Protein AF-0000000085044711 (afdb_homodimer)

Structure (mmCIF, N/CA/C/O backbone):
data_AF-0000000085044711-model_v1
#
loop_
_entity.id
_entity.type
_entity.pdbx_description
1 polymer 'DUF1883 domain-containing protein'
#
loop_
_atom_site.group_PDB
_atom_site.id
_atom_site.type_symbol
_atom_site.label_atom_id
_atom_site.label_alt_id
_atom_site.label_comp_id
_atom_site.label_asym_id
_atom_site.label_entity_id
_atom_site.label_seq_id
_atom_site.pdbx_PDB_ins_code
_atom_site.Cartn_x
_atom_site.Cartn_y
_atom_site.Cartn_z
_atom_site.occupancy
_atom_site.B_iso_or_equiv
_atom_site.auth_seq_id
_atom_site.auth_comp_id
_atom_site.auth_asym_id
_atom_site.auth_atom_id
_atom_site.pdbx_PDB_model_num
ATOM 1 N N . MET A 1 1 ? -4.461 16.516 -0.73 1 83.81 1 MET A N 1
ATOM 2 C CA . MET A 1 1 ? -3.107 15.992 -0.563 1 83.81 1 MET A CA 1
ATOM 3 C C . MET A 1 1 ? -2.699 15.141 -1.766 1 83.81 1 MET A C 1
ATOM 5 O O . MET A 1 1 ? -3.541 14.484 -2.379 1 83.81 1 MET A O 1
ATOM 9 N N . GLU A 1 2 ? -1.325 15.297 -2.156 1 89.31 2 GLU A N 1
ATOM 10 C CA . GLU A 1 2 ? -0.827 14.5 -3.275 1 89.31 2 GLU A CA 1
ATOM 11 C C . GLU A 1 2 ? -0.195 13.203 -2.789 1 89.31 2 GLU A C 1
ATOM 13 O O . GLU A 1 2 ? 0.563 13.195 -1.816 1 89.31 2 GLU A O 1
ATOM 18 N N . LEU A 1 3 ? -0.547 12.148 -3.41 1 92.12 3 LEU A N 1
ATOM 19 C CA . LEU A 1 3 ? 0.068 10.859 -3.137 1 92.12 3 LEU A CA 1
ATOM 20 C C . LEU A 1 3 ? 0.888 10.383 -4.332 1 92.12 3 LEU A C 1
ATOM 22 O O . LEU A 1 3 ? 0.382 10.32 -5.453 1 92.12 3 LEU A O 1
ATOM 26 N N . THR A 1 4 ? 2.197 10.156 -4.145 1 94.5 4 THR A N 1
ATOM 27 C CA . THR A 1 4 ? 3.076 9.539 -5.129 1 94.5 4 THR A CA 1
ATOM 28 C C . THR A 1 4 ? 3.467 8.125 -4.691 1 94.5 4 THR A C 1
ATOM 30 O O . THR A 1 4 ? 3.836 7.91 -3.533 1 94.5 4 THR A O 1
ATOM 33 N N . VAL A 1 5 ? 3.264 7.195 -5.586 1 95.56 5 VAL A N 1
ATOM 34 C CA . VAL A 1 5 ? 3.652 5.82 -5.285 1 95.56 5 VAL A CA 1
ATOM 35 C C . VAL A 1 5 ? 4.723 5.359 -6.27 1 95.56 5 VAL A C 1
ATOM 37 O O . VAL A 1 5 ? 4.508 5.375 -7.484 1 95.56 5 VAL A O 1
ATOM 40 N N . VAL A 1 6 ? 5.867 4.934 -5.777 1 96.12 6 VAL A N 1
ATOM 41 C CA . VAL A 1 6 ? 6.973 4.41 -6.574 1 96.12 6 VAL A CA 1
ATOM 42 C C . VAL A 1 6 ? 7.117 2.908 -6.336 1 96.12 6 VAL A C 1
ATOM 44 O O . VAL A 1 6 ? 7.297 2.469 -5.199 1 96.12 6 VAL A O 1
ATOM 47 N N . GLY A 1 7 ? 6.953 2.15 -7.441 1 96.38 7 GLY A N 1
ATOM 48 C CA . GLY A 1 7 ? 7.203 0.721 -7.332 1 96.38 7 GLY A CA 1
ATOM 49 C C . GLY A 1 7 ? 8.641 0.341 -7.633 1 96.38 7 GLY A C 1
ATOM 50 O O . GLY A 1 7 ? 9.188 0.731 -8.664 1 96.38 7 GLY A O 1
ATOM 51 N N . PHE A 1 8 ? 9.289 -0.375 -6.719 1 96.69 8 PHE A N 1
ATOM 52 C CA . PHE A 1 8 ? 10.641 -0.891 -6.887 1 96.69 8 PHE A CA 1
ATOM 53 C C . PHE A 1 8 ? 10.648 -2.414 -6.855 1 96.69 8 PHE A C 1
ATOM 55 O O . PHE A 1 8 ? 10.172 -3.023 -5.891 1 96.69 8 PHE A O 1
ATOM 62 N N . HIS A 1 9 ? 11.109 -2.994 -7.91 1 96.19 9 HIS A N 1
ATOM 63 C CA . HIS A 1 9 ? 11.242 -4.445 -7.977 1 96.19 9 HIS A CA 1
ATOM 64 C C . HIS A 1 9 ? 12.633 -4.887 -7.52 1 96.19 9 HIS A C 1
ATOM 66 O O . HIS A 1 9 ? 13.633 -4.566 -8.164 1 96.19 9 HIS A O 1
ATOM 72 N N . LYS A 1 10 ? 12.625 -5.652 -6.504 1 94.19 10 LYS A N 1
ATOM 73 C CA . LYS A 1 10 ? 13.883 -5.977 -5.84 1 94.19 10 LYS A CA 1
ATOM 74 C C . LYS A 1 10 ? 14.797 -6.781 -6.754 1 94.19 10 LYS A C 1
ATOM 76 O O . LYS A 1 10 ? 15.992 -6.488 -6.863 1 94.19 10 LYS A O 1
ATOM 81 N N . GLU A 1 11 ? 14.227 -7.797 -7.402 1 94.06 11 GLU A N 1
ATOM 82 C CA . GLU A 1 11 ? 15.047 -8.719 -8.188 1 94.06 11 GLU A CA 1
ATOM 83 C C . GLU A 1 11 ? 15.664 -8.023 -9.398 1 94.06 11 GLU A C 1
ATOM 85 O O . GLU A 1 11 ? 16.844 -8.219 -9.695 1 94.06 11 GLU A O 1
ATOM 90 N N . THR A 1 12 ? 14.828 -7.293 -10.07 1 94.94 12 THR A N 1
ATOM 91 C CA . THR A 1 12 ? 15.305 -6.66 -11.289 1 94.94 12 THR A CA 1
ATOM 92 C C . THR A 1 12 ? 15.906 -5.289 -10.992 1 94.94 12 THR A C 1
ATOM 94 O O . THR A 1 12 ? 16.547 -4.684 -11.852 1 94.94 12 THR A O 1
ATOM 97 N N . GLN A 1 13 ? 15.766 -4.773 -9.742 1 96.44 13 GLN A N 1
ATOM 98 C CA . GLN A 1 13 ? 16.234 -3.449 -9.344 1 96.44 13 GLN A CA 1
ATOM 99 C C . GLN A 1 13 ? 15.711 -2.371 -10.289 1 96.44 13 GLN A C 1
ATOM 101 O O . GLN A 1 13 ? 16.469 -1.504 -10.734 1 96.44 13 GLN A O 1
ATOM 106 N N . THR A 1 14 ? 14.438 -2.443 -10.695 1 96.31 14 THR A N 1
ATOM 107 C CA . THR A 1 14 ? 13.797 -1.473 -11.578 1 96.31 14 THR A CA 1
ATOM 108 C C . THR A 1 14 ? 12.719 -0.688 -10.836 1 96.31 14 THR A C 1
ATOM 110 O O . THR A 1 14 ? 12.18 -1.163 -9.828 1 96.31 14 THR A O 1
ATOM 113 N N . VAL A 1 15 ? 12.531 0.564 -11.289 1 96.56 15 VAL A N 1
ATOM 114 C CA . VAL A 1 15 ? 11.516 1.464 -10.742 1 96.56 15 VAL A CA 1
ATOM 115 C C . VAL A 1 15 ? 10.359 1.593 -11.727 1 96.56 15 VAL A C 1
ATOM 117 O O . VAL A 1 15 ? 10.57 1.72 -12.93 1 96.56 15 VAL A O 1
ATOM 120 N N . HIS A 1 16 ? 9.117 1.472 -11.211 1 96.25 16 HIS A N 1
ATOM 121 C CA . HIS A 1 16 ? 7.945 1.435 -12.078 1 96.25 16 HIS A CA 1
ATOM 122 C C . HIS A 1 16 ? 6.867 2.395 -11.586 1 96.25 16 HIS A C 1
ATOM 124 O O . HIS A 1 16 ? 6.695 2.576 -10.375 1 96.25 16 HIS A O 1
ATOM 130 N N . GLN A 1 17 ? 6.164 3.078 -12.594 1 96.12 17 GLN A N 1
ATOM 131 C CA . GLN A 1 17 ? 4.844 3.619 -12.281 1 96.12 17 GLN A CA 1
ATOM 132 C C . GLN A 1 17 ? 3.834 2.5 -12.047 1 96.12 17 GLN A C 1
ATOM 134 O O . GLN A 1 17 ? 3.604 1.666 -12.922 1 96.12 17 GLN A O 1
ATOM 139 N N . VAL A 1 18 ? 3.268 2.521 -10.82 1 95 18 VAL A N 1
ATOM 140 C CA . VAL A 1 18 ? 2.449 1.354 -10.508 1 95 18 VAL A CA 1
ATOM 141 C C . VAL A 1 18 ? 0.983 1.765 -10.391 1 95 18 VAL A C 1
ATOM 143 O O . VAL A 1 18 ? 0.092 0.913 -10.391 1 95 18 VAL A O 1
ATOM 146 N N . LEU A 1 19 ? 0.746 3.102 -10.234 1 94.75 19 LEU A N 1
ATOM 147 C CA . LEU A 1 19 ? -0.638 3.561 -10.289 1 94.75 19 LEU A CA 1
ATOM 148 C C . LEU A 1 19 ? -1.17 3.523 -11.719 1 94.75 19 LEU A C 1
ATOM 150 O O . LEU A 1 19 ? -0.449 3.854 -12.656 1 94.75 19 LEU A O 1
ATOM 154 N N . TYR A 1 20 ? -2.408 3.029 -11.828 1 91.12 20 TYR A N 1
ATOM 155 C CA . TYR A 1 20 ? -2.953 3.053 -13.18 1 91.12 20 TYR A CA 1
ATOM 156 C C . TYR A 1 20 ? -4.465 3.25 -13.156 1 91.12 20 TYR A C 1
ATOM 158 O O . TYR A 1 20 ? -5.117 2.959 -12.156 1 91.12 20 TYR A O 1
ATOM 166 N N . ASN A 1 21 ? -5.062 3.914 -14.141 1 84.12 21 ASN A N 1
ATOM 167 C CA . ASN A 1 21 ? -6.48 4.242 -14.258 1 84.12 21 ASN A CA 1
ATOM 168 C C . ASN A 1 21 ? -7.301 3.033 -14.703 1 84.12 21 ASN A C 1
ATOM 170 O O . ASN A 1 21 ? -8.266 3.176 -15.453 1 84.12 21 ASN A O 1
ATOM 174 N N . GLY A 1 22 ? -7.059 1.921 -14.258 1 78.56 22 GLY A N 1
ATOM 175 C CA . GLY A 1 22 ? -7.836 0.748 -14.625 1 78.56 22 GLY A CA 1
ATOM 176 C C . GLY A 1 22 ? -7.297 0.028 -15.844 1 78.56 22 GLY A C 1
ATOM 177 O O . GLY A 1 22 ? -6.23 0.377 -16.359 1 78.56 22 GLY A O 1
ATOM 178 N N . PRO A 1 23 ? -8.109 -1.051 -16.266 1 76.69 23 PRO A N 1
ATOM 179 C CA . PRO A 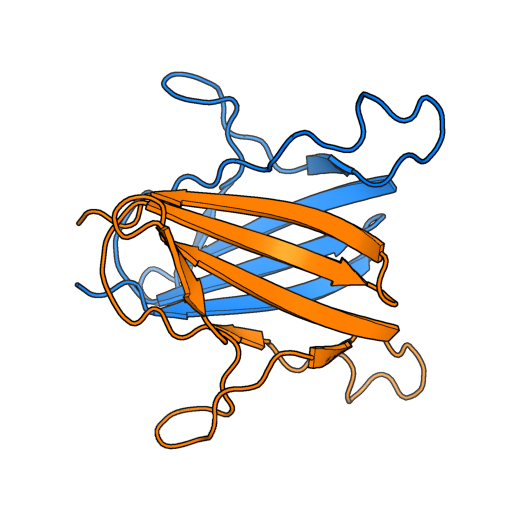1 23 ? -7.66 -1.83 -17.422 1 76.69 23 PRO A CA 1
ATOM 180 C C . PRO A 1 23 ? -7.523 -0.984 -18.688 1 76.69 23 PRO A C 1
ATOM 182 O O . PRO A 1 23 ? -8.484 -0.334 -19.094 1 76.69 23 PRO A O 1
ATOM 185 N N . GLY A 1 24 ? -6.359 -0.979 -19.141 1 77.06 24 GLY A N 1
ATOM 186 C CA . GLY A 1 24 ? -6.129 -0.268 -20.391 1 77.06 24 GLY A CA 1
ATOM 187 C C . GLY A 1 24 ? -5.707 1.176 -20.188 1 77.06 24 GLY A C 1
ATOM 188 O O . GLY A 1 24 ? -5.484 1.905 -21.156 1 77.06 24 GLY A O 1
ATOM 189 N N . GLY A 1 25 ? -5.707 1.634 -18.969 1 84.88 25 GLY A N 1
ATOM 190 C CA . GLY A 1 25 ? -5.359 3.023 -18.719 1 84.88 25 GLY A CA 1
ATOM 191 C C . GLY A 1 25 ? -3.867 3.24 -18.547 1 84.88 25 GLY A C 1
ATOM 192 O O . GLY A 1 25 ? -3.096 2.281 -18.5 1 84.88 25 GLY A O 1
ATOM 193 N N . ASP A 1 26 ? -3.48 4.508 -18.562 1 90.31 26 ASP A N 1
ATOM 194 C CA . ASP A 1 26 ? -2.076 4.875 -18.406 1 90.31 26 ASP A CA 1
ATOM 195 C C . ASP A 1 26 ? -1.636 4.77 -16.953 1 90.31 26 ASP A C 1
ATOM 197 O O . ASP A 1 26 ? -2.441 4.965 -16.047 1 90.31 26 ASP A O 1
ATOM 201 N N . SER A 1 27 ? -0.387 4.367 -16.875 1 93.31 27 SER A N 1
ATOM 202 C CA . SER A 1 27 ? 0.218 4.414 -15.547 1 93.31 27 SER A CA 1
ATOM 203 C C . SER A 1 27 ? 0.665 5.828 -15.195 1 93.31 27 SER A C 1
ATOM 205 O O . SER A 1 27 ? 0.984 6.625 -16.078 1 93.31 27 SER A O 1
ATOM 207 N N . TYR A 1 28 ? 0.657 6.18 -13.891 1 95.06 28 TYR A N 1
ATOM 208 C CA . TYR A 1 28 ? 1.073 7.5 -13.438 1 95.06 28 TYR A CA 1
ATOM 209 C C . TYR A 1 28 ? 1.736 7.422 -12.062 1 95.06 28 TYR A C 1
ATOM 211 O O . TYR A 1 28 ? 1.688 6.383 -11.406 1 95.06 28 TYR A O 1
ATOM 219 N N . TRP A 1 29 ? 2.479 8.484 -11.68 1 96.06 29 TRP A N 1
ATOM 220 C CA . TRP A 1 29 ? 3.246 8.5 -10.445 1 96.06 29 TRP A CA 1
ATOM 221 C C . TRP A 1 29 ? 2.4 9.016 -9.281 1 96.06 29 TRP A C 1
ATOM 223 O O . TRP A 1 29 ? 2.47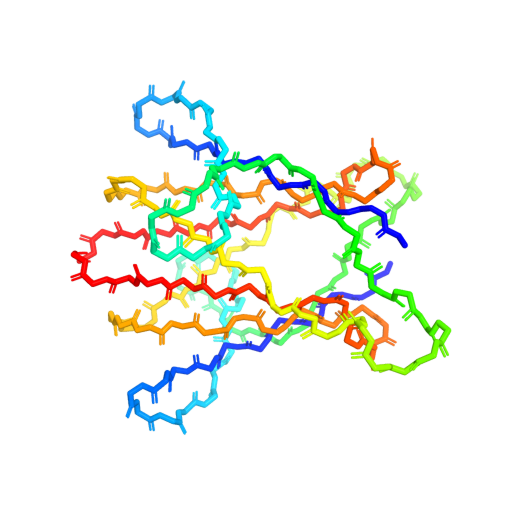9 8.492 -8.172 1 96.06 29 TRP A O 1
ATOM 233 N N . THR A 1 30 ? 1.629 10.047 -9.602 1 94.75 30 THR A N 1
ATOM 234 C CA . THR A 1 30 ? 1.069 10.867 -8.523 1 94.75 30 THR A CA 1
ATOM 235 C C . THR A 1 30 ? -0.429 11.07 -8.727 1 94.75 30 THR A C 1
ATOM 237 O O . THR A 1 30 ? -0.888 11.273 -9.852 1 94.75 30 THR A O 1
ATOM 240 N N . ARG A 1 31 ? -1.141 11.023 -7.617 1 90.69 31 ARG A N 1
ATOM 241 C CA . ARG A 1 31 ? -2.561 11.352 -7.652 1 90.69 31 ARG A CA 1
ATOM 242 C C . ARG A 1 31 ? -2.961 12.164 -6.426 1 90.69 31 ARG A C 1
ATOM 244 O O . ARG A 1 31 ? -2.234 12.195 -5.43 1 90.69 31 ARG A O 1
ATOM 251 N N . GLN A 1 32 ? -4.16 12.781 -6.488 1 85.75 32 GLN A N 1
ATOM 252 C CA . GLN A 1 32 ? -4.707 13.508 -5.348 1 85.75 32 GLN A CA 1
ATOM 253 C C . GLN A 1 32 ? -5.492 12.578 -4.426 1 85.75 32 GLN A C 1
ATOM 255 O O . GLN A 1 32 ? -6.238 11.711 -4.895 1 85.75 32 GLN A O 1
ATOM 260 N N . VAL A 1 33 ? -5.043 12.625 -2.959 1 78.5 33 VAL A N 1
ATOM 261 C CA . VAL A 1 33 ? -5.781 11.82 -1.988 1 78.5 33 VAL A CA 1
ATOM 262 C C . VAL A 1 33 ? -6.293 12.719 -0.862 1 78.5 33 VAL A C 1
ATOM 264 O O . VAL A 1 33 ? -5.738 13.789 -0.611 1 78.5 33 VAL A O 1
ATOM 267 N N . GLY A 1 34 ? -7.199 12.242 0.284 1 66.38 34 GLY A N 1
ATOM 268 C CA . GLY A 1 34 ? -7.566 12.859 1.55 1 66.38 34 GLY A CA 1
ATOM 269 C C . GLY A 1 34 ? -8.516 14.031 1.39 1 66.38 34 GLY A C 1
ATOM 270 O O . GLY A 1 34 ? -9.039 14.555 2.379 1 66.38 34 GLY A O 1
ATOM 271 N N . GLY A 1 35 ? -8.523 14.703 0.268 1 51.56 35 GLY A N 1
ATOM 272 C CA . GLY A 1 35 ? -9.148 16.016 0.35 1 51.56 35 GLY A CA 1
ATOM 273 C C . GLY A 1 35 ? -10.516 15.984 1.006 1 51.56 35 GLY A C 1
ATOM 274 O O . GLY A 1 35 ? -11.305 15.07 0.756 1 51.56 35 GLY A O 1
ATOM 275 N N . GLU A 1 36 ? -10.641 16.156 2.369 1 47.25 36 GLU A N 1
ATOM 276 C CA . GLU A 1 36 ? -11.828 16.562 3.109 1 47.25 36 GLU A CA 1
ATOM 277 C C . GLU A 1 36 ? -12.875 17.172 2.18 1 47.25 36 GLU A C 1
ATOM 279 O O . GLU A 1 36 ? -14.016 17.391 2.586 1 47.25 36 GLU A O 1
ATOM 284 N N . ASN A 1 37 ? -12.336 18.172 1.43 1 43.66 37 ASN A N 1
ATOM 285 C CA . ASN A 1 37 ? -13.484 19.031 1.149 1 43.66 37 ASN A CA 1
ATOM 286 C C . ASN A 1 37 ? -14.734 18.219 0.822 1 43.66 37 ASN A C 1
ATOM 288 O O . ASN A 1 37 ? -15.789 18.422 1.418 1 43.66 37 ASN A O 1
ATOM 292 N N . ASN A 1 38 ? -15.086 18.203 -0.442 1 46.31 38 ASN A N 1
ATOM 293 C CA . ASN A 1 38 ? -16.453 17.797 -0.762 1 46.31 38 ASN A CA 1
ATOM 294 C C . ASN A 1 38 ? -16.625 16.281 -0.648 1 46.31 38 ASN A C 1
ATOM 296 O O . ASN A 1 38 ? -17.547 15.719 -1.245 1 46.31 38 ASN A O 1
ATOM 300 N N . GLY A 1 39 ? -16.219 15.695 0.575 1 47.31 39 GLY A N 1
ATOM 301 C CA . GLY A 1 39 ? -16.594 14.336 0.954 1 47.31 39 GLY A CA 1
ATOM 302 C C . GLY A 1 39 ? -16.25 13.305 -0.11 1 47.31 39 GLY A C 1
ATOM 303 O O . GLY A 1 39 ? -16.203 12.109 0.169 1 47.31 39 GLY A O 1
ATOM 304 N N . ALA A 1 40 ? -16.797 13.531 -1.267 1 46.28 40 ALA A N 1
ATOM 305 C CA . ALA A 1 40 ? -17.141 12.602 -2.342 1 46.28 40 ALA A CA 1
ATOM 306 C C . ALA A 1 40 ? -15.883 12.07 -3.021 1 46.28 40 ALA A C 1
ATOM 308 O O . ALA A 1 40 ? -15.844 10.914 -3.451 1 46.28 40 ALA A O 1
ATOM 309 N N . ASP A 1 41 ? -14.875 12.922 -3.371 1 48.16 41 ASP A N 1
ATOM 310 C CA . ASP A 1 41 ? -13.836 12.516 -4.312 1 48.16 41 ASP A CA 1
ATOM 311 C C . ASP A 1 41 ? -12.688 11.805 -3.598 1 48.16 41 ASP A C 1
ATOM 313 O O . ASP A 1 41 ? -11.75 11.336 -4.238 1 48.16 41 ASP A O 1
ATOM 317 N N . ALA A 1 42 ? -12.539 12.07 -2.359 1 50.53 42 ALA A N 1
ATOM 318 C CA . ALA A 1 42 ? -11.445 11.57 -1.533 1 50.53 42 ALA A CA 1
ATOM 319 C C . ALA A 1 42 ? -11.398 10.047 -1.555 1 50.53 42 ALA A C 1
ATOM 321 O O . ALA A 1 42 ? -10.367 9.445 -1.23 1 50.53 42 ALA A O 1
ATOM 322 N N . HIS A 1 43 ? -12.367 9.367 -2.143 1 59.53 43 HIS A N 1
ATOM 323 C CA . HIS A 1 43 ? -12.469 7.953 -1.806 1 59.53 43 HIS A CA 1
ATOM 324 C C . HIS A 1 43 ? -12.047 7.074 -2.98 1 59.53 43 HIS A C 1
ATOM 326 O O . HIS A 1 43 ? -12.367 5.883 -3.018 1 59.53 43 HIS A O 1
ATOM 332 N N . MET A 1 44 ? -11.414 7.785 -3.998 1 68.38 44 MET A N 1
ATOM 333 C CA . MET A 1 44 ? -11.156 6.801 -5.047 1 68.38 44 MET A CA 1
ATOM 334 C C . MET A 1 44 ? -9.938 5.949 -4.699 1 68.38 44 MET A C 1
ATOM 336 O O . MET A 1 44 ? -8.898 6.473 -4.301 1 68.38 44 MET A O 1
ATOM 340 N N . PRO A 1 45 ? -10.117 4.715 -4.734 1 81.75 45 PRO A N 1
ATOM 341 C CA . PRO A 1 45 ? -9.016 3.779 -4.465 1 81.75 45 PRO A CA 1
ATOM 342 C C . PRO A 1 45 ? -7.883 3.893 -5.48 1 81.75 45 PRO A C 1
ATOM 344 O O . PRO A 1 45 ? -8.094 4.391 -6.59 1 81.75 45 PRO A O 1
ATOM 347 N N . SER A 1 46 ? -6.703 3.693 -5.043 1 86.06 46 SER A N 1
ATOM 348 C CA . SER A 1 46 ? 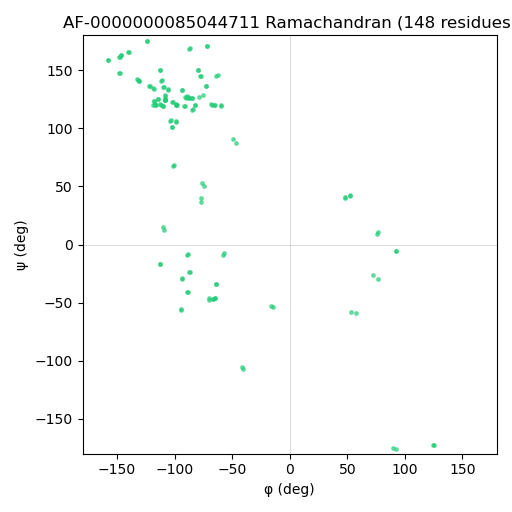-5.551 3.562 -5.926 1 86.06 46 SER A CA 1
ATOM 349 C C . SER A 1 46 ? -5.434 2.145 -6.477 1 86.06 46 SER A C 1
ATOM 351 O O . SER A 1 46 ? -5.332 1.184 -5.711 1 86.06 46 SER A O 1
ATOM 353 N N . ASN A 1 47 ? -5.496 2.059 -7.895 1 90.88 47 ASN A N 1
ATOM 354 C CA . ASN A 1 47 ? -5.227 0.765 -8.516 1 90.88 47 ASN A CA 1
ATOM 355 C C . ASN A 1 47 ? -3.738 0.582 -8.797 1 90.88 47 ASN A C 1
ATOM 357 O O . ASN A 1 47 ? -3.105 1.448 -9.406 1 90.88 47 ASN A O 1
ATOM 361 N N . ILE A 1 48 ? -3.316 -0.575 -8.266 1 92.56 48 ILE A N 1
ATOM 362 C CA . ILE A 1 48 ? -1.892 -0.841 -8.43 1 92.56 48 ILE A CA 1
ATOM 363 C C . ILE A 1 48 ? -1.69 -1.963 -9.445 1 92.56 48 ILE A C 1
ATOM 365 O O . ILE A 1 48 ? -2.293 -3.033 -9.328 1 92.56 48 ILE A O 1
ATOM 369 N N . ALA A 1 49 ? -0.913 -1.693 -10.453 1 87.38 49 ALA A N 1
ATOM 370 C CA . ALA A 1 49 ? -0.562 -2.701 -11.453 1 87.38 49 ALA A CA 1
ATOM 371 C C . ALA A 1 49 ? 0.812 -3.301 -11.164 1 87.38 49 ALA A C 1
ATOM 373 O O . ALA A 1 49 ? 1.798 -2.572 -11.031 1 87.38 49 ALA A O 1
ATOM 374 N N . LEU A 1 50 ? 0.857 -4.566 -10.953 1 85.75 50 LEU A N 1
ATOM 375 C CA . LEU A 1 50 ? 2.117 -5.273 -10.758 1 85.75 50 LEU A CA 1
ATOM 376 C C . LEU A 1 50 ? 2.559 -5.961 -12.047 1 85.75 50 LEU A C 1
ATOM 378 O O . LEU A 1 50 ? 1.968 -6.965 -12.461 1 85.75 50 LEU A O 1
ATOM 382 N N . PRO A 1 51 ? 3.547 -5.438 -12.711 1 82.56 51 PRO A N 1
ATOM 383 C CA . PRO A 1 51 ? 3.949 -5.988 -14.008 1 82.56 51 PRO A CA 1
ATOM 384 C C . PRO A 1 51 ? 4.473 -7.418 -13.906 1 82.56 51 PRO A C 1
ATOM 386 O O . PRO A 1 51 ? 4.422 -8.172 -14.883 1 82.56 51 PRO A O 1
ATOM 389 N N . GLU A 1 52 ? 5.121 -7.75 -12.859 1 86.69 52 GLU A N 1
ATOM 390 C CA . GLU A 1 52 ? 5.703 -9.078 -12.68 1 86.69 52 GLU A CA 1
ATOM 391 C C . GLU A 1 52 ? 5.699 -9.484 -11.211 1 86.69 52 GLU A C 1
ATOM 393 O O . GLU A 1 52 ? 5.488 -8.648 -10.328 1 86.69 52 GLU A O 1
ATOM 398 N N . LYS A 1 53 ? 5.852 -10.82 -11.055 1 90.25 53 LYS A N 1
ATOM 399 C CA . LYS A 1 53 ? 5.945 -11.344 -9.695 1 90.25 53 LYS A CA 1
ATOM 400 C C . LYS A 1 53 ? 7.277 -10.977 -9.047 1 90.25 53 LYS A C 1
ATOM 402 O O . LYS A 1 53 ? 8.188 -10.492 -9.727 1 90.25 53 LYS A O 1
ATOM 407 N N . GLY A 1 54 ? 7.379 -11.266 -7.676 1 91.56 54 GLY A N 1
ATOM 408 C CA . GLY A 1 54 ? 8.602 -11 -6.938 1 91.56 54 GLY A CA 1
ATOM 409 C C . GLY A 1 54 ? 8.383 -10.117 -5.723 1 91.56 54 GLY A C 1
ATOM 410 O O . GLY A 1 54 ? 7.246 -9.875 -5.32 1 91.56 54 GLY A O 1
ATOM 411 N N . GLU A 1 55 ? 9.547 -9.781 -5.195 1 92.5 55 GLU A N 1
ATOM 412 C CA . GLU A 1 55 ? 9.492 -8.875 -4.051 1 92.5 55 GLU A CA 1
ATOM 413 C C . GLU A 1 55 ? 9.43 -7.422 -4.5 1 92.5 55 GLU A C 1
ATOM 415 O O . GLU A 1 55 ? 10.242 -6.984 -5.32 1 92.5 55 GLU A O 1
ATOM 420 N N . TRP A 1 56 ? 8.414 -6.723 -4 1 93.31 56 TRP A N 1
ATOM 421 C CA . TRP A 1 56 ? 8.188 -5.332 -4.383 1 93.31 56 TRP A CA 1
ATOM 422 C C . TRP A 1 56 ? 8.211 -4.422 -3.156 1 93.31 56 TRP A C 1
ATOM 424 O O . TRP A 1 56 ? 7.699 -4.785 -2.096 1 93.31 56 TRP A O 1
ATOM 434 N N . ALA A 1 57 ? 8.859 -3.324 -3.299 1 94.75 57 ALA A N 1
ATOM 435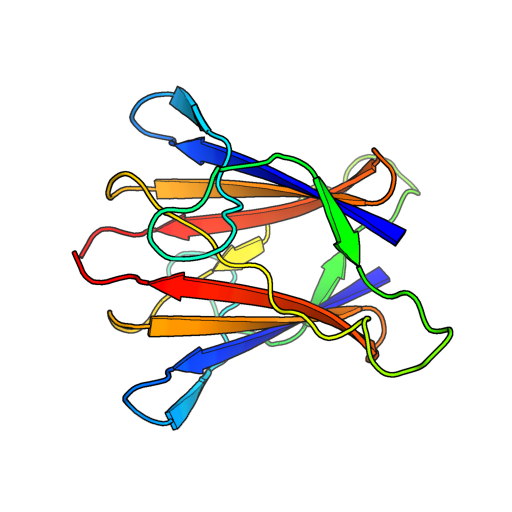 C CA . ALA A 1 57 ? 8.734 -2.221 -2.352 1 94.75 57 ALA A CA 1
ATOM 436 C C . ALA A 1 57 ? 7.961 -1.056 -2.967 1 9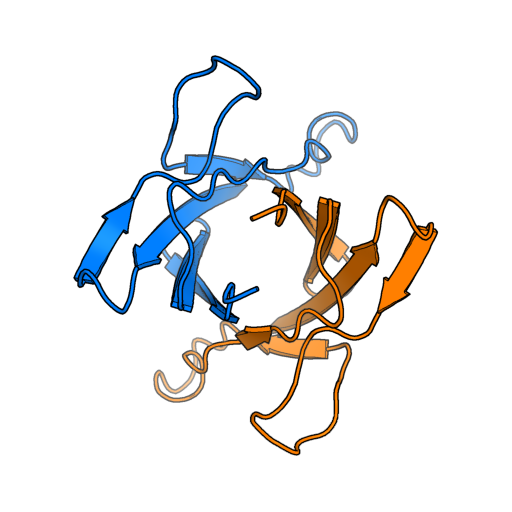4.75 57 ALA A C 1
ATOM 438 O O . ALA A 1 57 ? 8.258 -0.627 -4.086 1 94.75 57 ALA A O 1
ATOM 439 N N . PHE A 1 58 ? 6.848 -0.605 -2.311 1 94.12 58 PHE A N 1
ATOM 440 C CA . PHE A 1 58 ? 6.086 0.569 -2.721 1 94.12 58 PHE A CA 1
ATOM 441 C C . PHE A 1 58 ? 6.387 1.755 -1.812 1 94.12 58 PHE A C 1
ATOM 443 O O . PHE A 1 58 ? 6.027 1.748 -0.632 1 94.12 58 PHE A O 1
ATOM 450 N N . LEU A 1 59 ? 7.129 2.666 -2.334 1 94.19 59 LEU A N 1
ATOM 451 C CA . LEU A 1 59 ? 7.43 3.896 -1.613 1 94.19 59 LEU A CA 1
ATOM 452 C C . LEU A 1 59 ? 6.309 4.918 -1.784 1 94.19 59 LEU A C 1
ATOM 454 O O . LEU A 1 59 ? 6.016 5.34 -2.904 1 94.19 59 LEU A O 1
ATOM 458 N N . LEU A 1 60 ? 5.672 5.25 -0.685 1 92.88 60 LEU A N 1
ATOM 459 C CA . LEU A 1 60 ? 4.582 6.223 -0.679 1 92.88 60 LEU A CA 1
ATOM 460 C C . LEU A 1 60 ? 5.078 7.59 -0.229 1 92.88 60 LEU A C 1
ATOM 462 O O . LEU A 1 60 ? 5.68 7.719 0.839 1 92.88 60 LEU A O 1
ATOM 466 N N . TYR A 1 61 ? 4.922 8.57 -1.095 1 91.19 61 TYR A N 1
ATOM 467 C CA . TYR A 1 61 ? 5.234 9.953 -0.764 1 91.19 61 TYR A CA 1
ATOM 468 C C . TYR A 1 61 ? 3.963 10.789 -0.647 1 91.19 61 TYR A C 1
ATOM 470 O O . TYR A 1 61 ? 3.057 10.664 -1.477 1 91.19 61 TYR A O 1
ATOM 478 N N . THR A 1 62 ? 3.852 11.57 0.315 1 88.44 62 THR A N 1
ATOM 479 C CA . THR A 1 62 ? 2.805 12.578 0.45 1 88.44 62 THR A CA 1
ATOM 480 C C . THR A 1 62 ? 3.398 13.984 0.397 1 88.44 62 THR A C 1
ATOM 482 O O . THR A 1 62 ? 4.266 14.328 1.203 1 88.44 62 THR A O 1
ATOM 485 N N . ASN A 1 63 ? 2.861 14.773 -0.512 1 89.44 63 ASN A N 1
ATOM 486 C CA . ASN A 1 63 ? 3.402 16.109 -0.699 1 89.44 63 ASN A CA 1
ATOM 487 C C . ASN A 1 63 ? 4.922 16.094 -0.803 1 89.44 63 ASN A C 1
ATOM 489 O O . ASN A 1 63 ? 5.605 16.859 -0.12 1 89.44 63 ASN A O 1
ATOM 493 N N . ASP A 1 64 ? 5.461 15.086 -1.528 1 90.69 64 ASP A N 1
ATOM 494 C CA . ASP A 1 64 ? 6.863 14.969 -1.91 1 90.69 64 ASP A CA 1
ATOM 495 C C . ASP A 1 64 ? 7.719 14.523 -0.725 1 90.69 64 ASP A C 1
ATOM 497 O O . ASP A 1 64 ? 8.945 14.633 -0.764 1 90.69 64 ASP A O 1
ATOM 501 N N . GLU A 1 65 ? 7.035 14.156 0.306 1 88.19 65 GLU A N 1
ATOM 502 C CA . GLU A 1 65 ? 7.742 13.586 1.452 1 88.19 65 GLU A CA 1
ATOM 503 C C . GLU A 1 65 ? 7.434 12.102 1.608 1 88.19 65 GLU A C 1
ATOM 505 O O . GLU A 1 65 ? 6.289 11.68 1.45 1 88.19 65 GLU A O 1
ATOM 510 N N . LEU A 1 66 ? 8.5 11.391 1.978 1 90.31 66 LEU A N 1
ATOM 511 C CA . LEU A 1 66 ? 8.312 9.961 2.182 1 90.31 66 LEU A CA 1
ATOM 512 C C . LEU A 1 66 ? 7.387 9.703 3.367 1 90.31 66 LEU A C 1
ATOM 514 O O . LEU A 1 66 ? 7.633 10.195 4.473 1 90.31 66 LEU A O 1
ATOM 518 N N . PHE A 1 67 ? 6.359 9.062 3.051 1 86.56 67 PHE A N 1
ATOM 519 C CA . PHE A 1 67 ? 5.371 8.734 4.07 1 86.56 67 PHE A CA 1
ATOM 520 C C . PHE A 1 67 ? 5.613 7.344 4.637 1 86.56 67 PHE A C 1
ATOM 522 O O . PHE A 1 67 ? 5.785 7.184 5.848 1 86.56 67 PHE A O 1
ATOM 529 N N . ASP A 1 68 ? 5.652 6.32 3.805 1 90.75 68 ASP A N 1
ATOM 530 C CA . ASP A 1 68 ? 5.891 4.938 4.215 1 90.75 68 ASP A CA 1
ATOM 531 C C . ASP A 1 68 ? 6.41 4.102 3.047 1 90.75 68 ASP A C 1
ATOM 533 O O . ASP A 1 68 ? 6.336 4.523 1.891 1 90.75 68 ASP A O 1
ATOM 537 N N . ILE A 1 69 ? 7.062 3.004 3.416 1 92.25 69 ILE A N 1
ATOM 538 C CA . ILE A 1 69 ? 7.445 1.975 2.455 1 92.25 69 ILE A CA 1
ATOM 539 C C . ILE A 1 69 ? 6.715 0.671 2.775 1 92.25 69 ILE A C 1
ATOM 541 O O . ILE A 1 69 ? 6.82 0.152 3.891 1 92.25 69 ILE A O 1
ATOM 545 N N . LEU A 1 70 ? 5.934 0.217 1.778 1 92.31 70 LEU A N 1
ATOM 546 C CA . LEU A 1 70 ? 5.262 -1.069 1.917 1 92.31 70 LEU A CA 1
ATOM 547 C C . LEU A 1 70 ? 5.984 -2.152 1.125 1 92.31 70 LEU A C 1
ATOM 549 O O . LEU A 1 70 ? 6.148 -2.033 -0.092 1 92.31 70 LEU A O 1
ATOM 553 N N . VAL A 1 71 ? 6.402 -3.25 1.841 1 93.25 71 VAL A N 1
ATOM 554 C CA . VAL A 1 71 ? 7.137 -4.324 1.184 1 93.25 71 VAL A CA 1
ATOM 555 C C . VAL A 1 71 ? 6.25 -5.559 1.062 1 93.25 71 VAL A C 1
ATOM 557 O O . VAL A 1 71 ? 5.695 -6.035 2.057 1 93.25 71 VAL A O 1
ATOM 560 N N . TYR A 1 72 ? 6.109 -6.035 -0.215 1 91.44 72 TYR A N 1
ATOM 561 C CA . TYR A 1 72 ? 5.285 -7.191 -0.542 1 91.44 72 TYR A CA 1
ATOM 562 C C . TYR A 1 72 ? 6.133 -8.312 -1.136 1 91.44 72 TYR A C 1
ATOM 564 O O . TYR A 1 72 ? 7.004 -8.062 -1.971 1 91.44 72 TYR A O 1
ATOM 572 N N . ASP A 1 73 ? 5.895 -9.422 -0.649 1 88.94 73 ASP A N 1
ATOM 573 C CA . ASP A 1 73 ? 6.438 -10.602 -1.319 1 88.94 73 ASP A CA 1
ATOM 574 C C . ASP A 1 73 ? 5.363 -11.305 -2.139 1 88.94 73 ASP A C 1
ATOM 576 O O . ASP A 1 73 ? 4.555 -12.062 -1.592 1 88.94 73 ASP A O 1
ATOM 580 N N . ILE A 1 74 ? 5.418 -11.031 -3.498 1 84.75 74 ILE A N 1
ATOM 581 C CA . ILE A 1 74 ? 4.406 -11.57 -4.398 1 84.75 74 ILE A CA 1
ATOM 582 C C . ILE A 1 74 ? 4.961 -12.789 -5.129 1 84.75 74 ILE A C 1
ATOM 584 O O . ILE A 1 74 ? 5.559 -12.664 -6.199 1 84.75 74 ILE A O 1
ATOM 588 N N . ASN A 1 75 ? 5.227 -13.852 -4.582 1 73.38 75 ASN A N 1
ATOM 589 C CA . ASN A 1 75 ? 5.852 -15.023 -5.176 1 73.38 75 ASN A CA 1
ATOM 590 C C . ASN A 1 75 ? 4.805 -16.016 -5.691 1 73.38 75 ASN A C 1
ATOM 592 O O . ASN A 1 75 ? 5.105 -16.859 -6.543 1 73.38 75 ASN A O 1
ATOM 596 N N . GLU A 1 76 ? 3.584 -16.141 -5.137 1 58.5 76 GLU A N 1
ATOM 597 C CA . GLU A 1 76 ? 2.863 -17.281 -5.684 1 58.5 76 GLU A CA 1
ATOM 598 C C . GLU A 1 76 ? 1.963 -16.859 -6.844 1 58.5 76 GLU A C 1
ATOM 600 O O . GLU A 1 76 ? 1.49 -15.727 -6.887 1 58.5 76 GLU A O 1
ATOM 605 N N . MET B 1 1 ? 3.164 9.852 13.641 1 83.81 1 MET B N 1
ATOM 606 C CA . MET B 1 1 ? 1.878 9.516 13.031 1 83.81 1 MET B CA 1
ATOM 607 C C . MET B 1 1 ? 1.636 8.016 13.055 1 83.81 1 MET B C 1
ATOM 609 O O . MET B 1 1 ? 2.58 7.227 12.961 1 83.81 1 MET B O 1
ATOM 613 N N . GLU B 1 2 ? 0.276 7.641 13.336 1 89.25 2 GLU B N 1
ATOM 614 C CA . GLU B 1 2 ? -0.067 6.223 13.336 1 89.25 2 GLU B CA 1
ATOM 615 C C . GLU B 1 2 ? -0.577 5.773 11.977 1 89.25 2 GLU B C 1
ATOM 617 O O . GLU B 1 2 ? -1.382 6.465 11.344 1 89.25 2 GLU B O 1
ATOM 622 N N . LEU B 1 3 ? -0.081 4.699 11.523 1 92.12 3 LEU B N 1
ATOM 623 C CA . LEU B 1 3 ? -0.562 4.082 10.297 1 92.12 3 LEU B CA 1
ATOM 624 C C . LEU B 1 3 ? -1.259 2.756 10.586 1 92.12 3 LEU B C 1
ATOM 626 O O . LEU B 1 3 ? -0.687 1.881 11.234 1 92.12 3 LEU B O 1
ATOM 630 N N . THR B 1 4 ? -2.541 2.633 10.227 1 94.62 4 THR B N 1
ATOM 631 C CA . THR B 1 4 ? -3.289 1.381 10.273 1 94.62 4 THR B CA 1
ATOM 632 C C . THR B 1 4 ? -3.545 0.851 8.859 1 94.62 4 THR B C 1
ATOM 634 O O . THR B 1 4 ? -3.943 1.604 7.973 1 94.62 4 THR B O 1
ATOM 637 N N . VAL B 1 5 ? -3.197 -0.392 8.664 1 95.69 5 VAL B N 1
ATOM 638 C CA . VAL B 1 5 ? -3.447 -1.012 7.367 1 95.69 5 VAL B CA 1
ATOM 639 C C . VAL B 1 5 ? -4.402 -2.191 7.535 1 95.69 5 VAL B C 1
ATOM 641 O O . VAL B 1 5 ? -4.125 -3.123 8.289 1 95.69 5 VAL B O 1
ATOM 644 N N . VAL B 1 6 ? -5.516 -2.182 6.832 1 96.19 6 VAL B N 1
ATOM 645 C CA . VAL B 1 6 ? -6.508 -3.25 6.828 1 96.19 6 VAL B CA 1
ATOM 646 C C . VAL B 1 6 ? -6.492 -3.965 5.48 1 96.19 6 VAL B C 1
ATOM 648 O O . VAL B 1 6 ? -6.684 -3.336 4.434 1 96.19 6 VAL B O 1
ATOM 651 N N . GLY B 1 7 ? -6.195 -5.27 5.551 1 96.38 7 GLY B N 1
ATOM 652 C CA . GLY B 1 7 ? -6.289 -6.055 4.328 1 96.38 7 GLY B CA 1
ATOM 653 C C . GLY B 1 7 ? -7.656 -6.684 4.129 1 96.38 7 GLY B C 1
ATOM 654 O O . GLY B 1 7 ? -8.18 -7.336 5.027 1 96.38 7 GLY B O 1
ATOM 655 N N . PHE B 1 8 ? -8.266 -6.465 2.961 1 96.75 8 PHE B N 1
ATOM 656 C CA . PHE B 1 8 ? -9.547 -7.051 2.576 1 96.75 8 PHE B CA 1
ATOM 657 C C . PHE B 1 8 ? -9.391 -7.93 1.341 1 96.75 8 PHE B C 1
ATOM 659 O O . PHE B 1 8 ? -8.906 -7.469 0.302 1 96.75 8 PHE B O 1
ATOM 666 N N . HIS B 1 9 ? -9.719 -9.164 1.497 1 96.19 9 HIS B N 1
ATOM 667 C CA . HIS B 1 9 ? -9.695 -10.094 0.375 1 96.19 9 HIS B CA 1
ATOM 668 C C . HIS B 1 9 ? -11.047 -10.148 -0.329 1 96.19 9 HIS B C 1
ATOM 670 O O . HIS B 1 9 ? -12.039 -10.578 0.258 1 96.19 9 HIS B O 1
ATOM 676 N N . LYS B 1 10 ? -11.008 -9.789 -1.558 1 94.19 10 LYS B N 1
ATOM 677 C CA . LYS B 1 10 ? -12.258 -9.594 -2.285 1 94.19 10 LYS B CA 1
ATOM 678 C C . LYS B 1 10 ? -13.031 -10.906 -2.428 1 94.19 10 LYS B C 1
ATOM 680 O O . LYS B 1 10 ? -14.234 -10.953 -2.197 1 94.19 10 LYS B O 1
ATOM 685 N N . GLU B 1 11 ? -12.32 -11.969 -2.811 1 94.06 11 GLU B N 1
ATOM 686 C CA . GLU B 1 11 ? -12.977 -13.234 -3.119 1 94.06 11 GLU B CA 1
ATOM 687 C C . GLU B 1 11 ? -13.602 -13.852 -1.87 1 94.06 11 GLU B C 1
ATOM 689 O O . GLU B 1 11 ? -14.727 -14.344 -1.91 1 94.06 11 GLU B O 1
ATOM 694 N N . THR B 1 12 ? -12.805 -13.859 -0.846 1 95 12 THR B N 1
ATOM 695 C CA . THR B 1 12 ? -13.281 -14.508 0.368 1 95 12 THR B CA 1
ATOM 696 C C . THR B 1 12 ? -14.047 -13.523 1.247 1 95 12 THR B C 1
ATOM 698 O O . THR B 1 12 ? -14.703 -13.93 2.211 1 95 12 THR B O 1
ATOM 701 N N . GLN B 1 13 ? -14.039 -12.227 0.921 1 96.5 13 GLN B N 1
ATOM 702 C CA . GLN B 1 13 ? -14.68 -11.172 1.71 1 96.5 13 GLN B CA 1
ATOM 703 C C . GLN B 1 13 ? -14.227 -11.227 3.166 1 96.5 13 GLN B C 1
ATOM 705 O O . GLN B 1 13 ? -15.047 -11.148 4.082 1 96.5 13 GLN B O 1
ATOM 710 N N . THR B 1 14 ? -12.93 -11.438 3.432 1 96.38 14 THR B N 1
ATOM 711 C CA . THR B 1 14 ? -12.352 -11.484 4.77 1 96.38 14 THR B CA 1
ATOM 712 C C . THR B 1 14 ? -11.414 -10.305 5 1 96.38 14 THR B C 1
ATOM 714 O O . THR B 1 14 ? -10.883 -9.734 4.047 1 96.38 14 THR B O 1
ATOM 717 N N . VAL B 1 15 ? -11.336 -9.906 6.281 1 96.5 15 VAL B N 1
ATOM 718 C CA . VAL B 1 15 ? -10.453 -8.828 6.723 1 96.5 15 VAL B CA 1
ATOM 719 C C . VAL B 1 15 ? -9.266 -9.406 7.477 1 96.5 15 VAL B C 1
ATOM 721 O O . VAL B 1 15 ? -9.422 -10.32 8.297 1 96.5 15 VAL B O 1
ATOM 724 N N . HIS B 1 16 ? -8.055 -8.922 7.148 1 96.25 16 HIS B N 1
ATOM 725 C CA . HIS B 1 16 ? -6.84 -9.508 7.707 1 96.25 16 HIS B CA 1
ATOM 726 C C . HIS B 1 16 ? -5.902 -8.43 8.234 1 96.25 16 HIS B C 1
ATOM 728 O O . HIS B 1 16 ? -5.82 -7.336 7.664 1 96.25 16 HIS B O 1
ATOM 734 N N . GLN B 1 17 ? -5.211 -8.758 9.422 1 96.12 17 GLN B N 1
ATOM 735 C CA . GLN B 1 17 ? -3.979 -8.047 9.742 1 96.12 17 GLN B CA 1
ATOM 736 C C . GLN B 1 17 ? -2.869 -8.398 8.758 1 96.12 17 GLN B C 1
ATOM 738 O O . GLN B 1 17 ? -2.504 -9.57 8.617 1 96.12 17 GLN B O 1
ATOM 743 N N . VAL B 1 18 ? -2.383 -7.344 8.07 1 95.06 18 VAL B N 1
ATOM 744 C CA . VAL B 1 18 ? -1.461 -7.691 6.992 1 95.06 18 VAL B CA 1
ATOM 745 C C . VAL B 1 18 ? -0.059 -7.188 7.332 1 95.06 18 VAL B C 1
ATOM 747 O O . VAL B 1 18 ? 0.92 -7.594 6.699 1 95.06 18 VAL B O 1
ATOM 750 N N . LEU B 1 19 ? 0.02 -6.246 8.32 1 94.88 19 LEU B N 1
ATOM 751 C CA . LEU B 1 19 ? 1.344 -5.863 8.797 1 94.88 19 LEU B CA 1
ATOM 752 C C . LEU B 1 19 ? 1.955 -6.965 9.648 1 94.88 19 LEU B C 1
ATOM 754 O O . LEU B 1 19 ? 1.255 -7.602 10.445 1 94.88 19 LEU B O 1
ATOM 758 N N . TYR B 1 20 ? 3.248 -7.215 9.391 1 91.31 20 TYR B N 1
ATOM 759 C CA . TYR B 1 20 ? 3.859 -8.219 10.25 1 91.31 20 TYR B CA 1
ATOM 760 C C . TYR B 1 20 ? 5.336 -7.914 10.484 1 91.31 20 TYR B C 1
ATOM 762 O O . TYR B 1 20 ? 5.961 -7.211 9.688 1 91.31 20 TYR B O 1
ATOM 770 N N . ASN B 1 21 ? 5.906 -8.242 11.633 1 84.62 21 ASN B N 1
ATOM 771 C CA . ASN B 1 21 ? 7.277 -7.977 12.055 1 84.62 21 ASN B CA 1
ATOM 772 C C . ASN B 1 21 ? 8.266 -8.945 11.406 1 84.62 21 ASN B C 1
ATOM 774 O O . ASN B 1 21 ? 9.258 -9.336 12.023 1 84.62 21 ASN B O 1
ATOM 778 N N . GLY B 1 22 ? 8.109 -9.32 10.25 1 78.94 22 GLY B N 1
ATOM 779 C CA . GLY B 1 22 ? 9.039 -10.219 9.586 1 78.94 22 GLY B CA 1
ATOM 780 C C . GLY B 1 22 ? 8.664 -11.68 9.719 1 78.94 22 GLY B C 1
ATOM 781 O O . GLY B 1 22 ? 7.594 -12 10.242 1 78.94 22 GLY B O 1
ATOM 782 N N . PRO B 1 23 ? 9.617 -12.555 9.148 1 76.75 23 PRO B N 1
ATOM 783 C CA . PRO B 1 23 ? 9.328 -13.984 9.203 1 76.75 23 PRO B CA 1
ATOM 784 C C . PRO B 1 23 ? 9.164 -14.508 10.625 1 76.75 23 PRO B C 1
ATOM 786 O O . PRO B 1 23 ? 10.062 -14.336 11.461 1 76.75 23 PRO B O 1
ATOM 789 N N . GLY B 1 24 ? 8.047 -14.992 10.852 1 77.38 24 GLY B N 1
ATOM 790 C CA . GLY B 1 24 ? 7.801 -15.586 12.156 1 77.38 24 GLY B CA 1
ATOM 791 C C . GLY B 1 24 ? 7.207 -14.617 13.148 1 77.38 24 GLY B C 1
ATOM 792 O O . GLY B 1 24 ? 6.953 -14.977 14.305 1 77.38 24 GLY B O 1
ATOM 793 N N . GLY B 1 25 ? 7.098 -13.383 12.773 1 85 25 GLY B N 1
ATOM 794 C CA . GLY B 1 25 ? 6.578 -12.398 13.703 1 85 25 GLY B CA 1
ATOM 795 C C . GLY B 1 25 ? 5.062 -12.305 13.688 1 85 25 GLY B C 1
ATOM 796 O O . GLY B 1 25 ? 4.406 -12.938 12.859 1 85 25 GLY B O 1
ATOM 797 N N . ASP B 1 26 ? 4.531 -11.594 14.672 1 90.38 26 ASP B N 1
ATOM 798 C CA . ASP B 1 26 ? 3.086 -11.422 14.797 1 90.38 26 ASP B CA 1
ATOM 799 C C . ASP B 1 26 ? 2.578 -10.367 13.805 1 90.38 26 ASP B C 1
ATOM 801 O O . ASP B 1 26 ? 3.305 -9.438 13.453 1 90.38 26 ASP B O 1
ATOM 805 N N . SER B 1 27 ? 1.388 -10.68 13.367 1 93.38 27 SER B N 1
ATOM 806 C CA . SER B 1 27 ? 0.704 -9.664 12.578 1 93.38 27 SER B CA 1
ATOM 807 C C . SER B 1 27 ? 0.081 -8.594 13.469 1 93.38 27 SER B C 1
ATOM 809 O O . SER B 1 27 ? -0.271 -8.867 14.617 1 93.38 27 SER B O 1
ATOM 811 N N . TYR B 1 28 ? -0.024 -7.355 12.977 1 95.19 28 TYR B N 1
ATOM 812 C CA . TYR B 1 28 ? -0.61 -6.258 13.742 1 95.19 28 TYR B CA 1
ATOM 813 C C . TYR B 1 28 ? -1.336 -5.281 12.82 1 95.19 28 TYR B C 1
ATOM 815 O O . TYR B 1 28 ? -1.207 -5.359 11.594 1 95.19 28 TYR B O 1
ATOM 823 N N . TRP B 1 29 ? -2.203 -4.43 13.398 1 96.12 29 TRP B N 1
ATOM 824 C CA . TRP B 1 29 ? -3.039 -3.52 12.625 1 96.12 29 TRP B CA 1
ATOM 825 C C . TRP B 1 29 ? -2.324 -2.191 12.391 1 96.12 29 TRP B C 1
ATOM 827 O O . TRP B 1 29 ? -2.408 -1.619 11.297 1 96.12 29 TRP B O 1
ATOM 837 N N . THR B 1 30 ? -1.658 -1.733 13.438 1 94.88 30 THR B N 1
ATOM 838 C CA . THR B 1 30 ? -1.256 -0.332 13.477 1 94.88 30 THR B CA 1
ATOM 839 C C . THR B 1 30 ? 0.219 -0.203 13.844 1 94.88 30 THR B C 1
ATOM 841 O O . THR B 1 30 ? 0.712 -0.925 14.719 1 94.88 30 THR B O 1
ATOM 844 N N . ARG B 1 31 ? 0.872 0.733 13.172 1 90.69 31 ARG B N 1
ATOM 845 C CA . ARG B 1 31 ? 2.246 1.061 13.531 1 90.69 31 ARG B CA 1
ATOM 846 C C . ARG B 1 31 ? 2.484 2.566 13.477 1 90.69 31 ARG B C 1
ATOM 848 O O . ARG B 1 31 ? 1.7 3.301 12.875 1 90.69 31 ARG B O 1
ATOM 855 N N . GLN B 1 32 ? 3.615 3.025 14.07 1 85.56 32 GLN B N 1
ATOM 856 C CA . GLN B 1 32 ? 4.012 4.43 14 1 85.56 32 GLN B CA 1
ATOM 857 C C . GLN B 1 32 ? 4.84 4.703 12.75 1 85.56 32 GLN B C 1
ATOM 859 O O . GLN B 1 32 ? 5.695 3.9 12.375 1 85.56 32 GLN B O 1
ATOM 864 N N . VAL B 1 33 ? 4.301 5.836 11.875 1 78.25 33 VAL B N 1
ATOM 865 C CA . VAL B 1 33 ? 5.066 6.223 10.695 1 78.25 33 VAL B CA 1
ATOM 866 C C . VAL B 1 33 ? 5.402 7.707 10.758 1 78.25 33 VAL B C 1
ATOM 868 O O . VAL B 1 33 ? 4.727 8.477 11.445 1 78.25 33 VAL B O 1
ATOM 871 N N . GLY B 1 34 ? 6.289 8.453 9.75 1 66.12 34 GLY B N 1
ATOM 872 C CA . GLY B 1 34 ? 6.504 9.867 9.508 1 66.12 34 GLY B CA 1
ATOM 873 C C . GLY B 1 34 ? 7.398 10.523 10.547 1 66.12 34 GLY B C 1
ATOM 874 O O . GLY B 1 34 ? 7.797 11.68 10.391 1 66.12 34 GLY B O 1
ATOM 875 N N . GLY B 1 35 ? 7.41 10.031 11.789 1 51.38 35 GLY B N 1
ATOM 876 C CA . GLY B 1 35 ? 7.93 10.945 12.789 1 51.38 35 GLY B CA 1
ATOM 877 C C . GLY B 1 35 ? 9.219 11.617 12.375 1 51.38 35 GLY B C 1
ATOM 878 O O . GLY B 1 35 ? 10.117 10.969 11.836 1 51.38 35 GLY B O 1
ATOM 879 N N . GLU B 1 36 ? 9.18 12.781 11.641 1 47.09 36 GLU B N 1
ATOM 880 C CA . GLU B 1 36 ? 10.258 13.758 11.531 1 47.09 36 GLU B CA 1
ATOM 881 C C . GLU B 1 36 ? 11.32 13.539 12.609 1 47.09 36 GLU B C 1
ATOM 883 O O . GLU B 1 36 ? 12.391 14.141 12.562 1 47.09 36 GLU B O 1
ATOM 888 N N . ASN B 1 37 ? 10.766 13.516 13.867 1 43.53 37 ASN B N 1
ATOM 889 C CA . ASN B 1 37 ? 11.844 14.016 14.711 1 43.53 37 ASN B CA 1
ATOM 890 C C . ASN B 1 37 ? 13.195 13.453 14.281 1 43.53 37 ASN B C 1
ATOM 892 O O . ASN B 1 37 ? 14.148 14.211 14.062 1 43.53 37 ASN B O 1
ATOM 896 N N . ASN B 1 38 ? 13.719 12.523 15.094 1 46.16 38 ASN B N 1
ATOM 897 C CA . ASN B 1 38 ? 15.148 12.234 15.016 1 46.16 38 ASN B CA 1
ATOM 898 C C . ASN B 1 38 ? 15.484 11.414 13.773 1 46.16 38 ASN B C 1
ATOM 900 O O . ASN B 1 38 ? 16.484 10.711 13.742 1 46.16 38 ASN B O 1
ATOM 904 N N . GLY B 1 39 ? 14.992 11.898 12.547 1 47.25 39 GLY B N 1
ATOM 905 C CA . GLY B 1 39 ? 15.477 11.383 11.273 1 47.25 39 GLY B CA 1
ATOM 906 C C . GLY B 1 39 ? 15.297 9.883 11.125 1 47.25 39 GLY B C 1
ATOM 907 O O . GLY B 1 39 ? 15.336 9.359 10.016 1 47.25 39 GLY B O 1
ATOM 908 N N . ALA B 1 40 ? 15.898 9.164 12.039 1 46.25 40 ALA B N 1
ATOM 909 C CA . ALA B 1 40 ? 16.406 7.797 11.992 1 46.25 40 ALA B CA 1
ATOM 910 C C . ALA B 1 40 ? 15.258 6.789 11.945 1 46.25 40 ALA B C 1
ATOM 912 O O . ALA B 1 40 ? 15.367 5.754 11.281 1 46.25 40 ALA B O 1
ATOM 913 N N . ASP B 1 41 ? 14.203 6.898 12.812 1 48.22 41 ASP B N 1
ATOM 91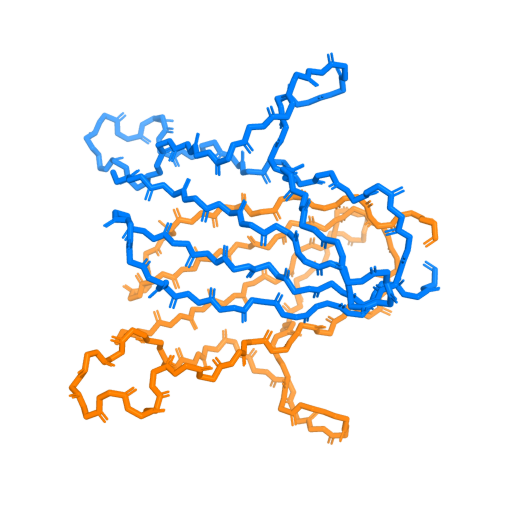4 C CA . ASP B 1 41 ? 13.297 5.781 13.047 1 48.22 41 ASP B CA 1
ATOM 915 C C . ASP B 1 41 ? 12.164 5.777 12.016 1 48.22 41 ASP B C 1
ATOM 917 O O . ASP B 1 41 ? 11.328 4.871 12.016 1 48.22 41 ASP B O 1
ATOM 921 N N . ALA B 1 42 ? 11.875 6.871 11.461 1 50.44 42 ALA B N 1
ATOM 922 C CA . ALA B 1 42 ? 10.742 7.098 10.57 1 50.44 42 ALA B CA 1
ATOM 923 C C . ALA B 1 42 ? 10.797 6.164 9.367 1 50.44 42 ALA B C 1
ATOM 925 O O . ALA B 1 42 ? 9.781 5.934 8.711 1 50.44 42 ALA B O 1
ATOM 926 N N . HIS B 1 43 ? 11.875 5.426 9.148 1 59.41 43 HIS B N 1
ATOM 927 C CA . HIS B 1 43 ? 12 4.879 7.801 1 59.41 43 HIS B CA 1
ATOM 928 C C . HIS B 1 43 ? 11.789 3.369 7.797 1 59.41 43 HIS B C 1
ATOM 930 O O . HIS B 1 43 ? 12.25 2.676 6.887 1 59.41 43 HIS B O 1
ATOM 936 N N . MET B 1 44 ? 11.203 2.895 8.961 1 68.81 44 MET B N 1
ATOM 937 C CA . MET B 1 44 ? 11.125 1.447 8.789 1 68.81 44 MET B CA 1
ATOM 938 C C . MET B 1 44 ? 10 1.073 7.832 1 68.81 44 MET B C 1
ATOM 940 O O . MET B 1 44 ? 8.883 1.583 7.949 1 68.81 44 MET B O 1
ATOM 944 N N . PRO B 1 45 ? 10.32 0.318 6.902 1 81.81 45 PRO B N 1
ATOM 945 C CA . PRO B 1 45 ? 9.32 -0.146 5.938 1 81.81 45 PRO B CA 1
ATOM 946 C C . PRO B 1 45 ? 8.234 -1.012 6.578 1 81.81 45 PRO B C 1
ATOM 948 O O . PRO B 1 45 ? 8.453 -1.584 7.652 1 81.81 45 PRO B O 1
ATOM 951 N N . SER B 1 46 ? 7.055 -0.911 6.102 1 86.25 46 SER B N 1
ATOM 952 C CA . SER B 1 46 ? 5.973 -1.819 6.465 1 86.25 46 SER B CA 1
ATOM 953 C C . SER B 1 46 ? 6.039 -3.111 5.656 1 86.25 46 SER B C 1
ATOM 955 O O . SER B 1 46 ? 6.004 -3.08 4.426 1 86.25 46 SER B O 1
ATOM 957 N N . ASN B 1 47 ? 6.18 -4.293 6.441 1 91.06 47 ASN B N 1
ATOM 958 C CA . ASN B 1 47 ? 6.094 -5.582 5.766 1 91.06 47 ASN B CA 1
ATOM 959 C C . ASN B 1 47 ? 4.656 -6.086 5.707 1 91.06 47 ASN B C 1
ATOM 961 O O . ASN B 1 47 ? 3.963 -6.129 6.727 1 91.06 47 ASN B O 1
ATOM 965 N N . ILE B 1 48 ? 4.348 -6.398 4.434 1 92.88 48 ILE B N 1
ATOM 966 C CA . ILE B 1 48 ? 2.975 -6.852 4.242 1 92.88 48 ILE B CA 1
ATOM 967 C C . ILE B 1 48 ? 2.965 -8.352 3.955 1 92.88 48 ILE B C 1
ATOM 969 O O . ILE B 1 48 ? 3.686 -8.828 3.072 1 92.88 48 ILE B O 1
ATOM 973 N N . ALA B 1 49 ? 2.225 -9.078 4.738 1 87.62 49 ALA B N 1
ATOM 974 C CA . ALA B 1 49 ? 2.043 -10.508 4.516 1 87.62 49 ALA B CA 1
ATOM 975 C C . ALA B 1 49 ? 0.734 -10.789 3.783 1 87.62 49 ALA B C 1
ATOM 977 O O . ALA B 1 49 ? -0.335 -10.359 4.219 1 87.62 49 ALA B O 1
ATOM 978 N N . LEU B 1 50 ? 0.815 -11.383 2.645 1 86.06 50 LEU B N 1
ATOM 979 C CA . LEU B 1 50 ? -0.363 -11.789 1.886 1 86.06 50 LEU B CA 1
ATOM 980 C C . LEU B 1 50 ? -0.658 -13.266 2.094 1 86.06 50 LEU B C 1
ATOM 982 O O . LEU B 1 50 ? 0.059 -14.125 1.575 1 86.06 50 LEU B O 1
ATOM 986 N N . PRO B 1 51 ? -1.66 -13.594 2.863 1 82.62 51 PRO B N 1
ATOM 987 C CA . PRO B 1 51 ? -1.93 -15 3.184 1 82.62 51 PRO B CA 1
ATOM 988 C C . PRO B 1 51 ? -2.305 -15.82 1.956 1 82.62 51 PRO B C 1
ATOM 990 O O . PRO B 1 51 ? -2.121 -17.047 1.949 1 82.62 51 PRO B O 1
ATOM 993 N N . GLU B 1 52 ? -2.969 -15.258 1.032 1 86.69 52 GLU B N 1
ATOM 994 C CA . GLU B 1 52 ? -3.418 -15.969 -0.163 1 86.69 52 GLU B CA 1
ATOM 995 C C . GLU B 1 52 ? -3.441 -15.039 -1.376 1 86.69 52 GLU B C 1
ATOM 997 O O . GLU B 1 52 ? -3.363 -13.82 -1.232 1 86.69 52 GLU B O 1
ATOM 1002 N N . LYS B 1 53 ? -3.459 -15.719 -2.557 1 90.31 53 LYS B N 1
ATOM 1003 C CA . LYS B 1 53 ? -3.562 -14.961 -3.799 1 90.31 53 LYS B CA 1
ATOM 1004 C C . LYS B 1 53 ? -4.961 -14.375 -3.969 1 90.31 53 LYS B C 1
ATOM 1006 O O . LYS B 1 53 ? -5.879 -14.719 -3.223 1 90.31 53 LYS B O 1
ATOM 1011 N N . GLY B 1 54 ? -5.094 -13.461 -5.035 1 91.56 54 GLY B N 1
ATOM 1012 C CA . GLY B 1 54 ? -6.379 -12.852 -5.336 1 91.56 54 GLY B CA 1
ATOM 1013 C C . GLY B 1 54 ? -6.332 -11.336 -5.352 1 91.56 54 GLY B C 1
ATOM 1014 O O . GLY B 1 54 ? -5.25 -10.742 -5.332 1 91.56 54 GLY B O 1
ATOM 1015 N N . GLU B 1 55 ? -7.555 -10.859 -5.477 1 92.44 55 GLU B N 1
ATOM 1016 C CA . GLU B 1 55 ? -7.676 -9.406 -5.445 1 92.44 55 GLU B CA 1
ATOM 1017 C C . GLU B 1 55 ? -7.758 -8.891 -4.012 1 92.44 55 GLU B C 1
ATOM 1019 O O . GLU B 1 55 ? -8.562 -9.375 -3.215 1 92.44 55 GLU B O 1
ATOM 1024 N N . TRP B 1 56 ? -6.855 -7.945 -3.688 1 93.31 56 TRP B N 1
ATOM 1025 C CA . TRP B 1 56 ? -6.766 -7.398 -2.338 1 93.31 56 TRP B CA 1
ATOM 1026 C C . TRP B 1 56 ? -6.957 -5.887 -2.35 1 93.31 56 TRP B C 1
ATOM 1028 O O . TRP B 1 56 ? -6.473 -5.199 -3.252 1 93.31 56 TRP B O 1
ATOM 1038 N N . ALA B 1 57 ? -7.719 -5.434 -1.418 1 94.75 57 ALA B N 1
ATOM 1039 C CA . ALA B 1 57 ? -7.766 -4.008 -1.101 1 94.75 57 ALA B CA 1
ATOM 1040 C C . ALA B 1 57 ? -7.094 -3.723 0.241 1 94.75 57 ALA B C 1
ATOM 1042 O O . ALA B 1 57 ? -7.379 -4.391 1.237 1 94.75 57 ALA B O 1
ATOM 1043 N N . PHE B 1 58 ? -6.07 -2.805 0.265 1 94.19 58 PHE B N 1
ATOM 1044 C CA . PHE B 1 58 ? -5.422 -2.352 1.49 1 94.19 58 PHE B CA 1
ATOM 1045 C C . PHE B 1 58 ? -5.906 -0.957 1.873 1 94.19 58 PHE B C 1
ATOM 1047 O O . PHE B 1 58 ? -5.613 0.019 1.179 1 94.19 58 PHE B O 1
ATOM 1054 N N . LEU B 1 59 ? -6.699 -0.919 2.879 1 94.25 59 LEU B N 1
ATOM 1055 C CA . LEU B 1 59 ? -7.184 0.352 3.408 1 94.25 59 LEU B CA 1
ATOM 1056 C C . LEU B 1 59 ? -6.18 0.949 4.387 1 94.25 59 LEU B C 1
ATOM 1058 O O . LEU B 1 59 ? -5.875 0.343 5.418 1 94.25 59 LEU B O 1
ATOM 1062 N N . LEU B 1 60 ? -5.641 2.1 4.031 1 92.94 60 LEU B N 1
ATOM 1063 C CA . LEU B 1 60 ? -4.668 2.803 4.863 1 92.94 60 LEU B CA 1
ATOM 1064 C C . LEU B 1 60 ? -5.34 3.914 5.66 1 92.94 60 LEU B C 1
ATOM 1066 O O . LEU B 1 60 ? -6.016 4.773 5.09 1 92.94 60 LEU B O 1
ATOM 1070 N N . TYR B 1 61 ? -5.238 3.826 6.973 1 91.19 61 TYR B N 1
ATOM 1071 C CA . TYR B 1 61 ? -5.719 4.875 7.867 1 91.19 61 TYR B CA 1
ATOM 1072 C C . TYR B 1 61 ? -4.559 5.602 8.531 1 91.19 61 TYR B C 1
ATOM 1074 O O . TYR B 1 61 ? -3.6 4.973 8.984 1 91.19 61 TYR B O 1
ATOM 1082 N N . THR B 1 62 ? -4.59 6.848 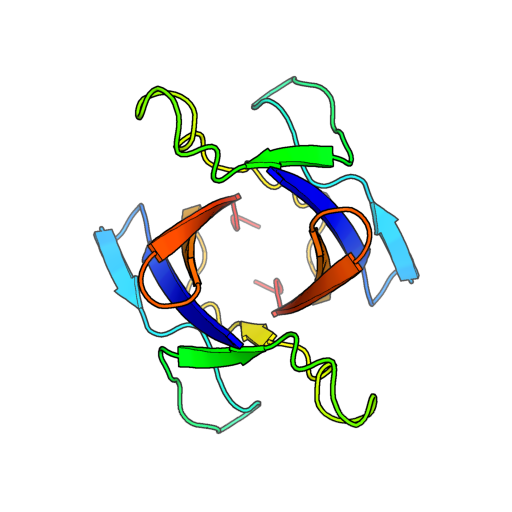8.586 1 88.44 62 THR B N 1
ATOM 1083 C CA . THR B 1 62 ? -3.674 7.668 9.367 1 88.44 62 THR B CA 1
ATOM 1084 C C . THR B 1 62 ? -4.418 8.391 10.492 1 88.44 62 THR B C 1
ATOM 1086 O O . THR B 1 62 ? -5.359 9.141 10.234 1 88.44 62 THR B O 1
ATOM 1089 N N . ASN B 1 63 ? -3.92 8.188 11.695 1 89.5 63 ASN B N 1
ATOM 1090 C CA . ASN B 1 63 ? -4.594 8.773 12.852 1 89.5 63 ASN B CA 1
ATOM 1091 C C . ASN B 1 63 ? -6.094 8.508 12.82 1 89.5 63 ASN B C 1
ATOM 1093 O O . ASN B 1 63 ? -6.895 9.43 12.984 1 89.5 63 ASN B O 1
ATOM 1097 N N . ASP B 1 64 ? -6.477 7.273 12.398 1 90.88 64 ASP B N 1
ATOM 1098 C CA . ASP B 1 64 ? -7.836 6.738 12.453 1 90.88 64 ASP B CA 1
ATOM 1099 C C . ASP B 1 64 ? -8.703 7.328 11.352 1 90.88 64 ASP B C 1
ATOM 1101 O O . ASP B 1 64 ? -9.93 7.227 11.391 1 90.88 64 ASP B O 1
ATOM 1105 N N . GLU B 1 65 ? -8.039 8 10.469 1 88.38 65 GLU B N 1
ATOM 1106 C CA . GLU B 1 65 ? -8.742 8.5 9.289 1 88.38 65 GLU B CA 1
ATOM 1107 C C . GLU B 1 65 ? -8.289 7.781 8.023 1 88.38 65 GLU B C 1
ATOM 1109 O O . GLU B 1 65 ? -7.094 7.527 7.844 1 88.38 65 GLU B O 1
ATOM 1114 N N . LEU B 1 66 ? -9.289 7.531 7.191 1 90.38 66 LEU B N 1
ATOM 1115 C CA . LEU B 1 66 ? -8.953 6.871 5.934 1 90.38 66 LEU B CA 1
ATOM 1116 C C . LEU B 1 66 ? -8.078 7.766 5.066 1 90.38 66 LEU B C 1
ATOM 1118 O O . LEU B 1 66 ? -8.438 8.906 4.777 1 90.38 66 LEU B O 1
ATOM 1122 N N . PHE B 1 67 ? -6.961 7.246 4.801 1 86.56 67 PHE B N 1
ATOM 1123 C CA . PHE B 1 67 ? -5.996 7.98 3.986 1 86.56 67 PHE B CA 1
ATOM 1124 C C . PHE B 1 67 ? -6.117 7.586 2.52 1 86.56 67 PHE B C 1
ATOM 1126 O O . PHE B 1 67 ? -6.34 8.438 1.659 1 86.56 67 PHE B O 1
ATOM 1133 N N . ASP B 1 68 ? -6.008 6.312 2.197 1 90.75 68 ASP B N 1
ATOM 1134 C CA . ASP B 1 68 ? -6.109 5.797 0.836 1 90.75 68 ASP B CA 1
ATOM 1135 C C . ASP B 1 68 ? -6.473 4.312 0.838 1 90.75 68 ASP B C 1
ATOM 1137 O O . ASP B 1 68 ? -6.383 3.646 1.872 1 90.75 68 ASP B O 1
ATOM 1141 N N . ILE B 1 69 ? -7.004 3.881 -0.296 1 92.31 69 ILE B N 1
ATOM 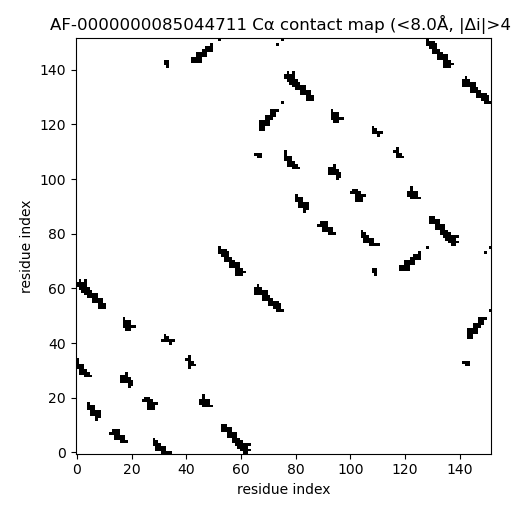1142 C CA . ILE B 1 69 ? -7.215 2.461 -0.561 1 92.31 69 ILE B CA 1
ATOM 1143 C C . ILE B 1 69 ? -6.367 2.025 -1.752 1 92.31 69 ILE B C 1
ATOM 1145 O O . ILE B 1 69 ? -6.473 2.596 -2.84 1 92.31 69 ILE B O 1
ATOM 1149 N N . LEU B 1 70 ? -5.48 1.052 -1.476 1 92.38 70 LEU B N 1
ATOM 1150 C CA . LEU B 1 70 ? -4.676 0.475 -2.547 1 92.38 70 LEU B CA 1
ATOM 1151 C C . LEU B 1 70 ? -5.23 -0.878 -2.977 1 92.38 70 LEU B C 1
ATOM 1153 O O . LEU B 1 70 ? -5.34 -1.797 -2.162 1 92.38 70 LEU B O 1
ATOM 1157 N N . VAL B 1 71 ? -5.562 -1.009 -4.312 1 93.31 71 VAL B N 1
ATOM 1158 C CA . VAL B 1 71 ? -6.137 -2.25 -4.816 1 93.31 71 VAL B CA 1
ATOM 1159 C C . VAL B 1 71 ? -5.113 -2.982 -5.68 1 93.31 71 VAL B C 1
ATOM 1161 O O . VAL B 1 71 ? -4.559 -2.406 -6.621 1 93.31 71 VAL B O 1
ATOM 1164 N N . TYR B 1 72 ? -4.859 -4.27 -5.289 1 91.38 72 TYR B N 1
ATOM 1165 C CA . TYR B 1 72 ? -3.896 -5.125 -5.973 1 91.38 72 TYR B CA 1
ATOM 1166 C C . TYR B 1 72 ? -4.574 -6.359 -6.555 1 91.38 72 TYR B C 1
ATOM 1168 O O . TYR B 1 72 ? -5.434 -6.965 -5.91 1 91.38 72 TYR B O 1
ATOM 1176 N N . ASP B 1 73 ? -4.227 -6.602 -7.711 1 88.81 73 ASP B N 1
ATOM 1177 C CA . ASP B 1 73 ? -4.59 -7.902 -8.273 1 88.81 73 ASP B CA 1
ATOM 1178 C C . ASP B 1 73 ? -3.393 -8.852 -8.281 1 88.81 73 ASP B C 1
ATOM 1180 O O . ASP B 1 73 ? -2.535 -8.766 -9.164 1 88.81 73 ASP B O 1
ATOM 1184 N N . ILE B 1 74 ? -3.4 -9.773 -7.246 1 84.5 74 ILE B N 1
ATOM 1185 C CA . ILE B 1 74 ? -2.279 -10.695 -7.078 1 84.5 74 ILE B CA 1
ATOM 1186 C C . ILE B 1 74 ? -2.646 -12.062 -7.641 1 84.5 74 ILE B C 1
ATOM 1188 O O . ILE B 1 74 ? -3.189 -12.906 -6.926 1 84.5 74 ILE B O 1
ATOM 1192 N N . ASN B 1 75 ? -2.812 -12.289 -8.836 1 73.25 75 ASN B N 1
ATOM 1193 C CA . ASN B 1 75 ? -3.258 -13.531 -9.453 1 73.25 75 ASN B CA 1
ATOM 1194 C C . ASN B 1 75 ? -2.078 -14.398 -9.883 1 73.25 75 ASN B C 1
ATOM 1196 O O . ASN B 1 75 ? -2.23 -15.609 -10.078 1 73.25 75 ASN B O 1
ATOM 1200 N N . GLU B 1 76 ? -0.89 -13.883 -10.234 1 58.5 76 GLU B N 1
ATOM 1201 C CA . GLU B 1 76 ? -0.003 -14.914 -10.773 1 58.5 76 GLU B CA 1
ATOM 1202 C C . GLU B 1 76 ? 0.911 -15.477 -9.695 1 58.5 76 GLU B C 1
ATOM 1204 O O . GLU B 1 76 ? 1.255 -14.781 -8.734 1 58.5 76 GLU B O 1
#

Sequence (152 aa):
MELTVVGFHKETQTVHQVLYNGPGGDSYWTRQVGGENNGADAHMPSNIALPEKGEWAFLLYTNDELFDILVYDINEMELTVVGFHKETQTVHQVLYNGPGGDSYWTRQVGGENNGADAHMPSNIALPEKGEWAFLLYTNDELFDILVYDINE

Nearest PDB structures (foldseek):
  4jg9-assembly1_A  TM=7.484E-01  e=1.504E-03  Bacillus anthracis
  6dld-assembly1_B  TM=5.636E-01  e=1.250E+00  Homo sapiens
  2pn5-assembly1_A  TM=6.136E-01  e=4.536E+00  Anopheles gambiae
  4dip-assembly8_H  TM=2.295E-01  e=2.070E+00  Homo sapiens
  4jg9-assembly1_A  TM=7.563E-01  e=1.853E-03  Bacillus anthracis

Foldseek 3Di:
DKKFKWKAADVVRDIDQFFAPDVPGDGDGMDDAPPPPPVPPNPDDTGGHDPDAAKMWIFMADPNHTDDIDIDHGHD/DKKFKWKAADVVRDIDQFFAPDVPGDGDGMDDADPPPPPPPRDDDTGGHDPDAAKMWIFMADPNHTDDIDIDHGHD

Secondary structure (DSSP, 8-state):
-EEEEEEEETTTTEEEE-EESSTTPPEESEEE----TTSSGGGPPEEE---S-EEEEEEEEETTEEEEEEEEEE--/-EEEEEEEETTTTEEEE-EESSTTPPEESEEE----TTSSGGGPPEEE---S-EEEEEEEEETTEEEEEEEEEE--

Radius of gyration: 14.8 Å; Cα contacts (8 Å, |Δi|>4): 365; chains: 2; bounding box: 34×36×35 Å

Organism: Alkalihalophilus pseudofirmus (strain ATCC BAA-2126 / JCM 17055 / OF4) (NCBI:txid398511)

pLDDT: mean 84.43, std 14.95, range [43.53, 96.75]

Solvent-accessible surface area (backbone atoms only — not comparable to full-atom values): 8284 Å² total; per-residue (Å²): 82,43,38,32,42,42,31,32,33,62,87,78,70,44,79,40,62,22,34,33,70,54,94,91,43,63,63,39,50,67,46,81,31,48,47,63,74,80,71,67,75,32,68,65,60,43,38,43,57,72,93,65,77,40,44,34,38,38,39,32,21,45,77,88,32,77,41,48,32,43,33,37,73,42,73,91,82,43,38,32,42,42,31,33,34,62,85,77,70,43,79,41,63,23,34,33,72,53,95,90,42,63,62,39,51,67,47,83,31,48,48,62,75,82,70,68,76,34,70,64,61,44,38,42,57,72,92,65,80,41,44,35,38,37,40,32,22,47,76,88,33,78,41,47,33,42,35,37,71,42,72,89